Protein 8IK5 (pdb70)

Radius of gyration: 13.86 Å; Cα contacts (8 Å, |Δi|>4): 29; chains: 1; bounding box: 30×46×23 Å

Organism: Homo sapiens (NCBI:txid9606)

B-factor: mean 56.79, std 21.65, range [23.39, 133.41]

Secondary structure (DSSP, 8-state):
----PPPPPPP---HHHHHHHHHHHHH-SS--HHHHHHHHHHHT--HHHHHHHHHHHHHHHHHHTT-

Structure (mmCIF, N/CA/C/O backbone):
data_8IK5
#
_entry.id   8IK5
#
_cell.length_a   46.290
_cell.length_b   46.419
_cell.length_c   96.098
_cell.angle_alpha   90.00
_cell.angle_beta   90.00
_cell.angle_gamma   90.00
#
_symmetry.space_group_name_H-M   'P 21 21 21'
#
loop_
_entity.id
_entity.type
_entity.pdbx_description
1 polymer "DNA (5'-D(*CP*CP*AP*TP*AP*TP*TP*TP*AP*AP*TP*CP*TP*TP*C)-3')"
2 polymer "DNA (5'-D(*GP*GP*AP*AP*GP*AP*TP*TP*AP*AP*AP*TP*AP*TP*G)-3')"
3 polymer 'LMX1A factor'
4 non-polymer GLYCEROL
5 water water
#
loop_
_atom_site.group_PDB
_atom_site.id
_atom_site.type_symbol
_atom_site.label_atom_id
_atom_site.label_alt_id
_atom_site.label_comp_id
_atom_site.label_asym_id
_atom_site.label_entity_id
_atom_site.label_seq_id
_atom_site.pdbx_PDB_ins_code
_atom_site.Cartn_x
_atom_site.Cartn_y
_atom_site.Cartn_z
_atom_site.occupancy
_atom_site.B_iso_or_equiv
_atom_site.auth_seq_id
_atom_site.auth_comp_id
_atom_site.auth_asym_id
_atom_site.auth_atom_id
_atom_site.pdbx_PDB_model_num
ATOM 610 N N . HIS C 3 1 ? 3.505 25.020 24.918 1.00 100.85 190 HIS C N 1
ATOM 611 C CA . HIS C 3 1 ? 2.721 25.009 23.686 1.00 100.73 190 HIS C CA 1
ATOM 612 C C . HIS C 3 1 ? 3.574 24.628 22.477 1.00 98.10 190 HIS C C 1
ATOM 613 O O . HIS C 3 1 ? 3.805 25.446 21.584 1.00 97.57 190 HIS C O 1
ATOM 620 N N . MET C 3 2 ? 4.011 23.374 22.448 1.00 95.07 191 MET C N 1
ATOM 621 C CA . MET C 3 2 ? 4.966 22.897 21.459 1.00 98.97 191 MET C CA 1
ATOM 622 C C . MET C 3 2 ? 4.281 22.472 20.167 1.00 104.36 191 MET C C 1
ATOM 623 O O . MET C 3 2 ? 3.213 21.854 20.189 1.00 108.80 191 MET C O 1
ATOM 628 N N . HIS C 3 3 ? 4.909 22.805 19.040 1.00 105.39 192 HIS C N 1
ATOM 629 C CA . HIS C 3 3 ? 4.500 22.246 17.762 1.00 99.92 192 HIS C CA 1
ATOM 630 C C . HIS C 3 3 ? 4.810 20.753 17.726 1.00 95.75 192 HIS C C 1
ATOM 631 O O . HIS C 3 3 ? 5.509 20.211 18.588 1.00 97.65 192 HIS C O 1
ATOM 638 N N . LYS C 3 4 ? 4.291 20.086 16.699 1.00 99.14 193 LYS C N 1
ATOM 639 C CA . LYS C 3 4 ? 4.594 18.676 16.472 1.00 97.11 193 LYS C CA 1
ATOM 640 C C . LYS C 3 4 ? 5.919 18.581 15.721 1.00 99.69 193 LYS C C 1
ATOM 641 O O . LYS C 3 4 ? 6.014 18.986 14.558 1.00 103.27 193 LYS C O 1
ATOM 643 N N . ARG C 3 5 ? 6.974 18.049 16.405 1.00 97.01 194 ARG C N 1
ATOM 644 C CA . ARG C 3 5 ? 8.280 17.913 15.778 1.00 97.44 194 ARG C CA 1
ATOM 645 C C . ARG C 3 5 ? 8.385 16.572 15.052 1.00 102.01 194 ARG C C 1
ATOM 646 O O . ARG C 3 5 ? 7.810 15.573 15.496 1.00 97.71 194 ARG C O 1
ATOM 648 N N . PRO C 3 6 ? 9.093 16.514 13.927 1.00 108.42 195 PRO C N 1
ATOM 649 C CA . PRO C 3 6 ? 9.226 15.249 13.196 1.00 108.71 195 PRO C CA 1
ATOM 650 C C . PRO C 3 6 ? 10.241 14.323 13.860 1.00 106.76 195 PRO C C 1
ATOM 651 O O . PRO C 3 6 ? 10.987 14.706 14.763 1.00 102.96 195 PRO C O 1
ATOM 655 N N . LYS C 3 7 ? 10.248 13.077 13.387 1.00 103.56 196 LYS C N 1
ATOM 656 C CA . LYS C 3 7 ? 11.092 12.039 13.960 1.00 91.61 196 LYS C CA 1
ATOM 657 C C . LYS C 3 7 ? 12.549 12.219 13.532 1.00 82.21 196 LYS C C 1
ATOM 658 O O . LYS C 3 7 ? 12.871 12.934 12.577 1.00 82.34 196 LYS C O 1
ATOM 664 N N . ARG C 3 8 ? 13.439 11.561 14.267 1.00 77.16 197 ARG C N 1
ATOM 665 C CA . ARG C 3 8 ? 14.830 11.502 13.859 1.00 76.08 197 ARG C CA 1
ATOM 666 C C . ARG C 3 8 ? 14.967 10.591 12.637 1.00 73.75 197 ARG C C 1
ATOM 667 O O . ARG C 3 8 ? 14.139 9.699 12.427 1.00 72.44 197 ARG C O 1
ATOM 669 N N . PRO C 3 9 ? 15.987 10.808 11.801 1.00 64.23 198 PRO C N 1
ATOM 670 C CA . PRO C 3 9 ? 16.220 9.889 10.680 1.00 62.27 198 PRO C CA 1
ATOM 671 C C . PRO C 3 9 ? 16.493 8.480 11.183 1.00 61.17 198 PRO C C 1
ATOM 672 O O . PRO C 3 9 ? 17.161 8.281 12.198 1.00 61.39 198 PRO C O 1
ATOM 676 N N . ARG C 3 10 ? 15.956 7.499 10.465 1.00 57.34 199 ARG C N 1
ATOM 677 C CA . ARG C 3 10 ? 16.176 6.108 10.822 1.00 52.07 199 ARG C CA 1
ATOM 678 C C . ARG C 3 10 ? 17.658 5.774 10.724 1.00 49.08 199 ARG C C 1
ATOM 679 O O . ARG C 3 10 ? 18.311 6.096 9.726 1.00 53.49 199 ARG C O 1
ATOM 687 N N . THR C 3 11 ? 18.195 5.147 11.766 1.00 46.34 200 THR C N 1
ATOM 688 C CA . THR C 3 11 ? 19.592 4.736 11.738 1.00 44.47 200 THR C CA 1
ATOM 689 C C . THR C 3 11 ? 19.812 3.681 10.667 1.00 42.18 200 THR C C 1
ATOM 690 O O . THR C 3 11 ? 19.025 2.741 10.534 1.00 49.24 200 THR C O 1
ATOM 694 N N . ILE C 3 12 ? 20.883 3.839 9.899 1.00 46.23 201 ILE C N 1
ATOM 695 C CA . ILE C 3 12 ? 21.328 2.839 8.938 1.00 47.88 201 ILE C CA 1
ATOM 696 C C . ILE C 3 12 ? 22.625 2.252 9.488 1.00 48.82 201 ILE C C 1
ATOM 697 O O . ILE C 3 12 ? 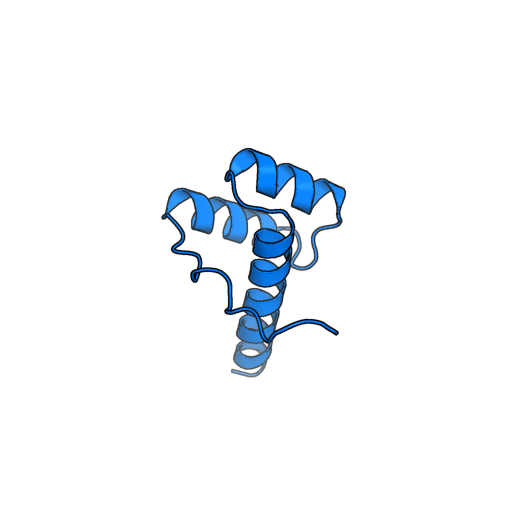23.672 2.908 9.474 1.00 54.25 201 ILE C O 1
ATOM 702 N N . LEU C 3 13 ? 22.562 1.029 9.999 1.00 47.51 202 LEU C N 1
ATOM 703 C CA . LEU C 3 13 ? 23.717 0.444 10.658 1.00 43.23 202 LEU C CA 1
ATOM 704 C C . LEU C 3 13 ? 24.768 0.029 9.644 1.00 46.73 202 LEU C C 1
ATOM 705 O O . LEU C 3 13 ? 24.446 -0.539 8.600 1.00 54.99 202 LEU C O 1
ATOM 710 N N . THR C 3 14 ? 26.032 0.307 9.954 1.00 49.97 203 THR C N 1
ATOM 711 C CA . THR C 3 14 ? 27.103 -0.320 9.188 1.00 50.56 203 THR C CA 1
ATOM 712 C C . THR C 3 14 ? 27.265 -1.763 9.647 1.00 53.89 203 THR C C 1
ATOM 713 O O . THR C 3 14 ? 26.716 -2.180 10.670 1.00 45.34 203 THR C O 1
ATOM 717 N N . THR C 3 15 ? 28.033 -2.534 8.880 1.00 56.87 204 THR C N 1
ATOM 718 C CA . THR C 3 15 ? 28.242 -3.930 9.242 1.00 59.56 204 THR C CA 1
ATOM 719 C C . THR C 3 15 ? 29.026 -4.044 10.541 1.00 57.38 204 THR C C 1
ATOM 720 O O . THR C 3 15 ? 28.750 -4.926 11.364 1.00 55.52 204 THR C O 1
ATOM 724 N N . GLN C 3 16 ? 30.005 -3.157 10.744 1.00 52.30 205 GLN C N 1
ATOM 725 C CA . GLN C 3 16 ? 30.774 -3.175 11.984 1.00 56.32 205 GLN C CA 1
ATOM 726 C C . GLN C 3 16 ? 29.909 -2.788 13.176 1.00 46.31 205 GLN C C 1
ATOM 727 O O . GLN C 3 16 ? 30.027 -3.377 14.257 1.00 49.37 205 GLN C O 1
ATOM 733 N N . GLN C 3 17 ? 29.047 -1.788 13.008 1.00 46.08 206 GLN C N 1
ATOM 734 C CA . GLN C 3 17 ? 28.128 -1.438 14.085 1.00 45.36 206 GLN C CA 1
ATOM 735 C C . GLN C 3 17 ?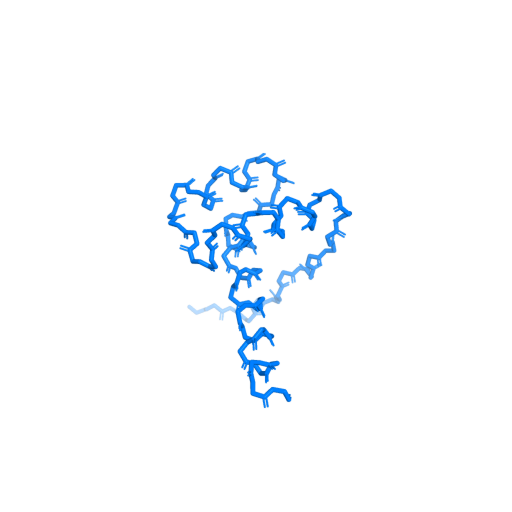 27.259 -2.629 14.454 1.00 43.47 206 GLN C C 1
ATOM 736 O O . GLN C 3 17 ? 27.196 -3.019 15.623 1.0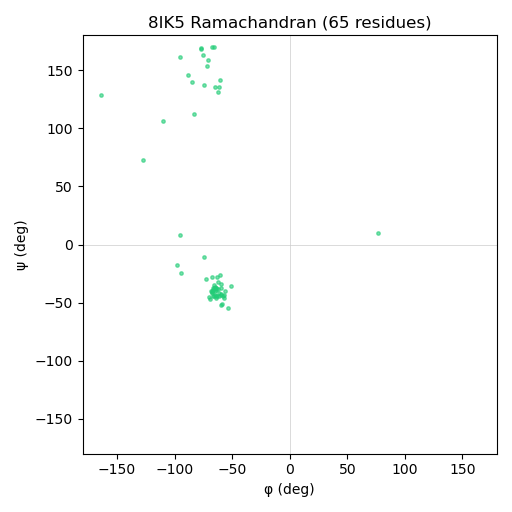0 43.33 206 GLN C O 1
ATOM 742 N N . ARG C 3 18 ? 26.620 -3.252 13.456 1.00 45.28 207 ARG C N 1
ATOM 743 C CA . ARG C 3 18 ? 25.747 -4.389 13.737 1.00 45.81 207 ARG C CA 1
ATOM 744 C C . ARG C 3 18 ? 26.521 -5.549 14.354 1.00 39.41 207 ARG C C 1
ATOM 745 O O . ARG C 3 18 ? 26.023 -6.219 15.265 1.00 37.13 207 ARG C O 1
ATOM 753 N N . ARG C 3 19 ? 27.747 -5.797 13.894 1.00 38.92 208 ARG C N 1
ATOM 754 C CA . ARG C 3 19 ? 28.506 -6.884 14.503 1.00 48.31 208 ARG C CA 1
ATOM 755 C C . ARG C 3 19 ? 28.812 -6.597 15.971 1.00 43.90 208 ARG C C 1
ATOM 756 O O . ARG C 3 19 ? 28.736 -7.502 16.811 1.00 46.00 208 ARG C O 1
ATOM 764 N N . ALA C 3 20 ? 29.125 -5.343 16.305 1.00 42.17 209 ALA C N 1
ATOM 765 C CA . ALA C 3 20 ? 29.368 -4.981 17.700 1.00 42.78 209 ALA C CA 1
ATOM 766 C C . ALA C 3 20 ? 28.134 -5.230 18.558 1.00 36.90 209 ALA C C 1
ATOM 767 O O . ALA C 3 20 ? 28.234 -5.767 19.668 1.00 39.79 209 ALA C O 1
ATOM 769 N N . PHE C 3 21 ? 26.958 -4.835 18.068 1.00 35.32 210 PHE C N 1
ATOM 770 C CA . PHE C 3 21 ? 25.733 -5.067 18.826 1.00 30.06 210 PHE C CA 1
ATOM 771 C C . PHE C 3 21 ? 25.460 -6.559 19.000 1.00 35.88 210 PHE C C 1
ATOM 772 O O . PHE C 3 21 ? 25.072 -7.012 20.088 1.00 38.31 210 PHE C O 1
ATOM 780 N N . LYS C 3 22 ? 25.588 -7.330 17.914 1.00 35.17 211 LYS C N 1
ATOM 781 C CA . LYS C 3 22 ? 25.273 -8.755 17.981 1.00 33.97 211 LYS C CA 1
ATOM 782 C C . LYS C 3 22 ? 26.217 -9.483 18.933 1.00 39.55 211 LYS C C 1
ATOM 783 O O . LYS C 3 22 ? 25.809 -10.411 19.645 1.00 35.40 211 LYS C O 1
ATOM 789 N N . ALA C 3 23 ? 27.487 -9.087 18.952 1.00 39.33 212 ALA C N 1
ATOM 790 C CA . ALA C 3 23 ? 28.447 -9.750 19.830 1.00 44.06 212 ALA C CA 1
ATOM 791 C C . ALA C 3 23 ? 28.125 -9.487 21.297 1.00 33.99 212 ALA C C 1
ATOM 792 O O . ALA C 3 23 ? 28.300 -10.368 22.149 1.00 35.21 212 ALA C O 1
ATOM 794 N N . SER C 3 24 ? 27.666 -8.279 21.608 1.00 35.02 213 SER C N 1
ATOM 795 C CA . SER C 3 24 ? 27.232 -7.964 22.962 1.00 36.55 213 SER C CA 1
ATOM 796 C C . SER C 3 24 ? 25.933 -8.688 23.293 1.00 37.58 213 SER C C 1
ATOM 797 O O . SER C 3 24 ? 25.789 -9.276 24.370 1.00 31.91 213 SER C O 1
ATOM 800 N N . PHE C 3 25 ? 24.974 -8.666 22.369 1.00 39.11 214 PHE C N 1
ATOM 801 C CA . PHE C 3 25 ? 23.739 -9.428 22.578 1.00 30.40 214 PHE C CA 1
ATOM 802 C C . PHE C 3 25 ? 24.035 -10.883 22.943 1.00 38.26 214 PHE C C 1
ATOM 803 O O . PHE C 3 25 ? 23.338 -11.477 23.778 1.00 39.41 214 PHE C O 1
ATOM 811 N N . GLU C 3 26 ? 25.096 -11.461 22.357 1.00 33.20 215 GLU C N 1
ATOM 812 C CA . GLU C 3 26 ? 25.454 -12.853 22.626 1.00 34.21 215 GLU C CA 1
ATOM 813 C C . GLU C 3 26 ? 25.758 -13.087 24.103 1.00 40.75 215 GLU C C 1
ATOM 814 O O . GLU C 3 26 ? 25.477 -14.177 24.625 1.00 44.95 215 GLU C O 1
ATOM 820 N N . VAL C 3 27 ? 26.337 -12.096 24.790 1.00 42.08 216 VAL C N 1
ATOM 821 C CA . VAL C 3 27 ? 26.653 -12.262 26.208 1.00 41.35 216 VAL C CA 1
ATOM 822 C C . VAL C 3 27 ? 25.566 -11.723 27.134 1.00 40.33 216 VAL C C 1
ATOM 823 O O . VAL C 3 27 ? 25.459 -12.197 28.274 1.00 43.11 216 VAL C O 1
ATOM 827 N N . SER C 3 28 ? 24.747 -10.777 26.682 1.00 36.97 217 SER C N 1
ATOM 828 C CA . SER C 3 28 ? 23.550 -10.406 27.435 1.00 33.44 217 SER C CA 1
ATOM 829 C C . SER C 3 28 ? 22.588 -9.624 26.556 1.00 33.77 217 SER C C 1
ATOM 830 O O . SER C 3 28 ? 22.966 -8.613 25.956 1.00 34.55 217 SER C O 1
ATOM 833 N N . SER C 3 29 ? 21.332 -10.060 26.526 1.00 31.58 218 SER C N 1
ATOM 834 C CA . SER C 3 29 ? 20.318 -9.349 25.767 1.00 30.39 218 SER C CA 1
ATOM 835 C C . SER C 3 29 ? 19.874 -8.059 26.444 1.00 35.22 218 SER C C 1
ATOM 836 O O . SER C 3 29 ? 19.182 -7.259 25.813 1.00 38.49 218 SER C O 1
ATOM 839 N N . LYS C 3 30 ? 20.258 -7.834 27.699 1.00 31.00 219 LYS C N 1
ATOM 840 C CA . LYS C 3 30 ? 19.839 -6.663 28.463 1.00 32.74 219 LYS C CA 1
ATOM 841 C C . LYS C 3 30 ? 21.069 -5.961 29.035 1.00 38.21 219 LYS C C 1
ATOM 842 O O . LYS C 3 30 ? 21.314 -6.005 30.243 1.00 38.45 219 LYS C O 1
ATOM 848 N N . PRO C 3 31 ? 21.843 -5.287 28.182 1.00 32.44 220 PRO C N 1
ATOM 849 C CA . PRO C 3 31 ? 23.032 -4.586 28.685 1.00 33.12 220 PRO C CA 1
ATOM 850 C C . PRO C 3 31 ? 22.651 -3.514 29.689 1.00 38.43 220 PRO C C 1
ATOM 851 O O . PRO C 3 31 ? 21.705 -2.754 29.483 1.00 37.29 220 PRO C O 1
ATOM 855 N N . CYS C 3 32 ? 23.406 -3.463 30.784 1.00 37.98 221 CYS C N 1
ATOM 856 C CA . CYS C 3 32 ? 23.283 -2.393 31.758 1.00 36.63 221 CYS C CA 1
ATOM 857 C C . CYS C 3 32 ? 23.715 -1.074 31.129 1.00 30.83 221 CYS C C 1
ATOM 858 O O . CYS C 3 32 ? 24.274 -1.034 30.033 1.00 34.54 221 CYS C O 1
ATOM 861 N N . ARG C 3 33 ? 23.464 0.022 31.843 1.00 30.42 222 ARG C N 1
ATOM 862 C CA . ARG C 3 33 ? 23.709 1.332 31.247 1.00 32.79 222 ARG C CA 1
ATOM 863 C C . ARG C 3 33 ? 25.186 1.539 30.944 1.00 34.16 22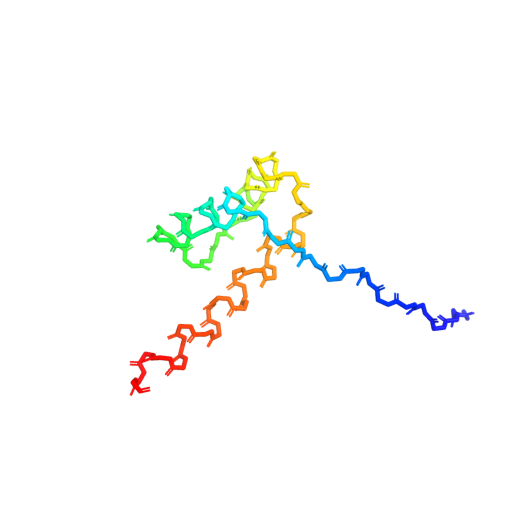2 ARG C C 1
ATOM 864 O O . ARG C 3 33 ? 25.529 2.144 29.928 1.00 36.99 222 ARG C O 1
ATOM 872 N N . LYS C 3 34 ? 26.080 1.044 31.807 1.00 34.89 223 LYS C N 1
ATOM 873 C CA . LYS C 3 34 ? 27.512 1.187 31.532 1.00 38.34 223 LYS C CA 1
ATOM 874 C C . LYS C 3 34 ? 27.886 0.517 30.216 1.00 36.29 223 LYS C C 1
ATOM 875 O O . LYS C 3 34 ? 28.652 1.074 29.419 1.00 39.73 223 LYS C O 1
ATOM 877 N N . VAL C 3 35 ? 27.339 -0.677 29.964 1.00 33.02 224 VAL C N 1
ATOM 878 C CA . VAL C 3 35 ? 27.616 -1.371 28.709 1.00 33.37 224 VAL C CA 1
ATOM 879 C C . VAL C 3 35 ? 27.003 -0.615 27.533 1.00 41.40 224 VAL C C 1
ATOM 880 O O . VAL C 3 35 ? 27.655 -0.434 26.498 1.00 38.46 224 VAL C O 1
ATOM 884 N N . ARG C 3 36 ? 25.767 -0.108 27.684 1.00 33.68 225 ARG C N 1
ATOM 885 C CA . ARG C 3 36 ? 25.193 0.704 26.608 1.00 28.09 225 ARG C CA 1
ATOM 886 C C . ARG C 3 36 ? 26.052 1.925 26.320 1.00 29.86 225 ARG C C 1
ATOM 887 O O . ARG C 3 36 ? 26.197 2.335 25.161 1.00 37.64 225 ARG C O 1
ATOM 895 N N . GLU C 3 37 ? 26.624 2.531 27.360 1.00 31.05 226 GLU C N 1
ATOM 896 C CA . GLU C 3 37 ? 27.513 3.669 27.152 1.00 37.47 226 GLU C CA 1
ATOM 897 C C . GLU C 3 37 ? 28.781 3.244 26.424 1.00 41.54 226 GLU C C 1
ATOM 898 O O . GLU C 3 37 ? 29.237 3.923 25.493 1.00 43.70 226 GLU C O 1
ATOM 904 N N . THR C 3 38 ? 29.369 2.125 26.843 1.00 41.13 227 THR C N 1
ATOM 905 C CA . THR C 3 38 ? 30.545 1.607 26.153 1.00 44.69 227 THR C CA 1
ATOM 906 C C . THR C 3 38 ? 30.238 1.301 24.688 1.00 41.29 227 THR C C 1
ATOM 907 O O . THR C 3 38 ? 31.012 1.663 23.794 1.00 33.35 227 THR C O 1
ATOM 911 N N . LEU C 3 39 ? 29.086 0.686 24.414 1.00 34.38 228 LEU C N 1
ATOM 912 C CA . LEU C 3 39 ? 28.741 0.351 23.035 1.00 38.16 228 LEU C CA 1
ATOM 913 C C . LEU C 3 39 ? 28.494 1.600 22.197 1.00 37.18 228 LEU C C 1
ATOM 914 O O . LEU C 3 39 ? 28.889 1.654 21.026 1.00 38.59 228 LEU C O 1
ATOM 919 N N . ALA C 3 40 ? 27.836 2.607 22.778 1.00 36.53 229 ALA C N 1
ATOM 920 C CA . ALA C 3 40 ? 27.639 3.884 22.093 1.00 38.06 229 ALA C CA 1
ATOM 921 C C . ALA C 3 40 ? 28.968 4.520 21.702 1.00 44.38 229 ALA C C 1
ATOM 922 O O . ALA C 3 40 ? 29.119 5.044 20.591 1.00 43.99 229 ALA C O 1
ATOM 924 N N . ALA C 3 41 ? 2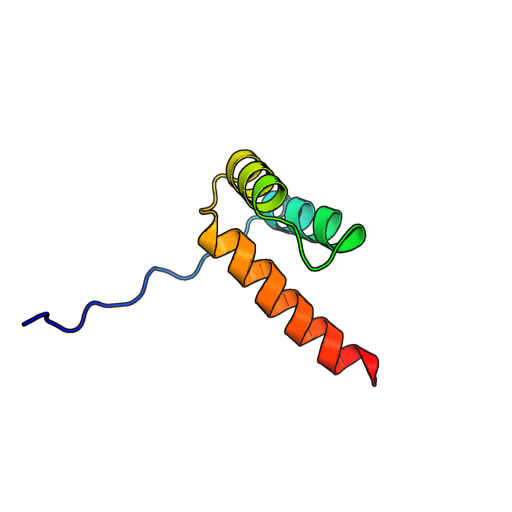9.938 4.503 22.612 1.00 39.73 230 ALA C N 1
ATOM 925 C CA . ALA C 3 41 ? 31.244 5.078 22.298 1.00 42.59 230 ALA C CA 1
ATOM 926 C C . ALA C 3 41 ? 31.963 4.284 21.211 1.00 49.83 230 ALA C C 1
ATOM 927 O O . ALA C 3 41 ? 32.636 4.868 20.352 1.00 53.42 230 ALA C O 1
ATOM 929 N N . GLU C 3 42 ? 31.854 2.953 21.241 1.00 45.52 231 GLU C N 1
ATOM 930 C CA . GLU C 3 42 ? 32.552 2.144 20.241 1.00 42.99 231 GLU C CA 1
ATOM 931 C C . GLU C 3 42 ? 31.902 2.257 18.869 1.00 51.47 231 GLU C C 1
ATOM 932 O O . GLU C 3 42 ? 32.587 2.127 17.851 1.00 50.96 231 GLU C O 1
ATOM 938 N N . THR C 3 43 ? 30.588 2.482 18.812 1.00 42.26 232 THR C N 1
ATOM 939 C CA . THR C 3 43 ? 29.911 2.565 17.529 1.00 44.20 232 THR C CA 1
ATOM 940 C C . THR C 3 43 ? 29.702 3.993 17.056 1.00 44.39 232 THR C C 1
ATOM 941 O O . THR C 3 43 ? 29.453 4.201 15.864 1.00 45.68 232 THR C O 1
ATOM 945 N N . GLY C 3 44 ? 29.803 4.976 17.947 1.00 46.30 233 GLY C N 1
ATOM 946 C CA . GLY C 3 44 ? 29.461 6.332 17.590 1.00 49.96 233 GLY C CA 1
ATOM 947 C C . GLY C 3 44 ? 27.975 6.595 17.520 1.00 47.57 233 GLY C C 1
ATOM 948 O O . GLY C 3 44 ? 27.563 7.655 17.039 1.00 44.48 233 GLY C O 1
ATOM 949 N N . LEU 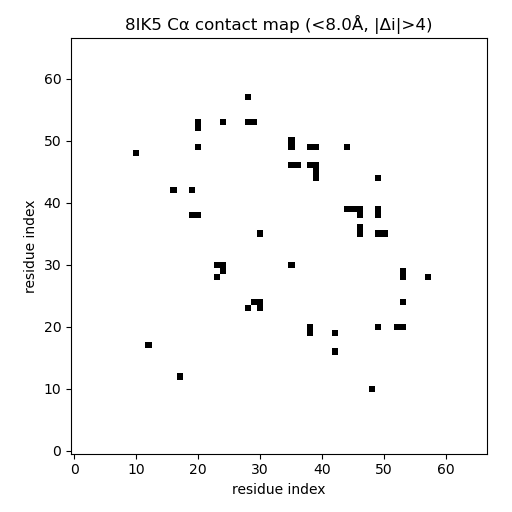C 3 45 ? 27.159 5.664 17.974 1.00 39.89 234 LEU C N 1
ATOM 950 C CA . LEU C 3 45 ? 25.721 5.853 18.005 1.00 36.39 234 LEU C CA 1
ATOM 951 C C . LEU C 3 45 ? 25.295 6.346 19.380 1.00 37.44 234 LEU C C 1
ATOM 952 O O . LEU C 3 45 ? 26.024 6.219 20.361 1.00 38.91 234 LEU C O 1
ATOM 957 N N . SER C 3 46 ? 24.098 6.917 19.447 1.00 33.31 235 SER C N 1
ATOM 958 C CA . SER C 3 46 ? 23.624 7.434 20.719 1.00 30.74 235 SER C CA 1
ATOM 959 C C . SER C 3 46 ? 23.299 6.273 21.648 1.00 33.06 235 SER C C 1
ATOM 960 O O . SER C 3 46 ? 23.067 5.144 21.211 1.00 32.98 235 SER C O 1
ATOM 963 N N . VAL C 3 47 ? 23.282 6.555 22.950 1.00 31.89 236 VAL C N 1
ATOM 964 C CA . VAL C 3 47 ? 22.895 5.500 23.887 1.00 34.18 236 VAL C CA 1
ATOM 965 C C . VAL C 3 47 ? 21.453 5.063 23.622 1.00 34.27 236 VAL C C 1
ATOM 966 O O . VAL C 3 47 ? 21.100 3.891 23.803 1.00 35.61 236 VAL C O 1
ATOM 970 N N . ARG C 3 48 ? 20.600 5.983 23.175 1.00 32.59 237 ARG C N 1
ATOM 971 C CA . ARG C 3 48 ? 19.214 5.602 22.887 1.00 30.00 237 ARG C CA 1
ATOM 972 C C . ARG C 3 48 ? 19.137 4.618 21.726 1.00 26.39 237 ARG C C 1
ATOM 973 O O . ARG C 3 48 ? 18.381 3.642 21.779 1.00 31.66 237 ARG C O 1
ATOM 981 N N . VAL C 3 49 ? 19.889 4.873 20.657 1.00 27.60 238 VAL C N 1
ATOM 982 C CA . VAL C 3 49 ? 19.923 3.939 19.531 1.00 31.69 238 VAL C CA 1
ATOM 983 C C . VAL C 3 49 ? 20.364 2.562 20.001 1.00 33.59 238 VAL C C 1
ATOM 984 O O . VAL C 3 49 ? 19.786 1.533 19.611 1.00 32.25 238 VAL C O 1
ATOM 988 N N . VAL C 3 50 ? 21.392 2.523 20.855 1.00 32.12 239 VAL C N 1
ATOM 989 C CA . VAL C 3 50 ? 21.873 1.251 21.396 1.00 24.18 239 VAL C CA 1
ATOM 990 C C . VAL C 3 50 ? 20.761 0.549 22.156 1.00 26.36 239 VAL C C 1
ATOM 991 O O . VAL C 3 50 ? 20.460 -0.622 21.909 1.00 27.21 239 VAL C O 1
ATOM 995 N N . GLN C 3 51 ? 20.125 1.261 23.092 1.00 25.28 240 GLN C N 1
ATOM 996 C CA . GLN C 3 51 ? 19.049 0.652 23.862 1.00 29.65 240 GLN C CA 1
ATOM 997 C C . GLN C 3 51 ? 17.948 0.121 22.955 1.00 33.45 240 GLN C C 1
ATOM 998 O O . GLN C 3 51 ? 17.464 -0.995 23.154 1.00 28.79 240 GLN C O 1
ATOM 1004 N N . VAL C 3 52 ? 17.531 0.917 21.962 1.00 30.00 241 VAL C N 1
ATOM 1005 C CA . VAL C 3 52 ? 16.439 0.510 21.078 1.00 28.98 241 VAL C CA 1
ATOM 1006 C C . VAL C 3 52 ? 16.832 -0.708 20.250 1.00 33.08 241 VAL C C 1
ATOM 1007 O O . VAL C 3 52 ? 16.009 -1.600 20.007 1.00 29.18 241 VAL C O 1
ATOM 1011 N N . TRP C 3 53 ? 18.100 -0.795 19.826 1.00 26.04 242 TRP C N 1
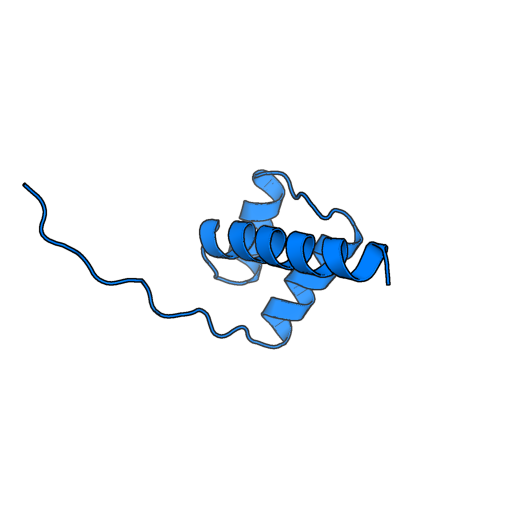ATOM 1012 C CA . TRP C 3 53 ? 18.510 -1.958 19.050 1.00 26.48 242 TRP C CA 1
ATOM 1013 C C . TRP C 3 53 ? 18.357 -3.235 19.857 1.00 28.59 242 TRP C C 1
ATOM 1014 O O . TRP C 3 53 ? 17.932 -4.265 19.328 1.00 35.30 242 TRP C O 1
ATOM 1025 N N . PHE C 3 54 ? 18.734 -3.200 21.134 1.00 25.30 243 PHE C N 1
ATOM 1026 C CA . PHE C 3 54 ? 18.562 -4.383 21.964 1.00 23.39 243 PHE C CA 1
ATOM 1027 C C . PHE C 3 54 ? 17.081 -4.655 22.197 1.00 28.79 243 PHE C C 1
ATOM 1028 O O . PHE C 3 54 ? 16.646 -5.806 22.168 1.00 30.65 243 PHE C O 1
ATOM 1036 N N . GLN C 3 55 ? 16.296 -3.598 22.411 1.00 26.85 244 GLN C N 1
ATOM 1037 C CA . GLN C 3 55 ? 14.847 -3.774 22.537 1.00 27.73 244 GLN C CA 1
ATOM 1038 C C . GLN C 3 55 ? 14.295 -4.525 21.337 1.00 29.96 244 GLN C C 1
ATOM 1039 O O . GLN C 3 55 ? 13.644 -5.568 21.478 1.00 37.31 244 GLN C O 1
ATOM 1045 N N . ASN C 3 56 ? 14.570 -4.015 20.136 1.00 32.94 245 ASN C N 1
ATOM 1046 C CA . ASN C 3 56 ? 14.028 -4.632 18.932 1.00 28.77 245 ASN C CA 1
ATOM 1047 C C . ASN C 3 56 ? 14.598 -6.019 18.703 1.00 40.23 245 ASN C C 1
ATOM 1048 O O . ASN C 3 56 ? 13.900 -6.900 18.186 1.00 40.41 245 ASN C O 1
ATOM 1053 N N . GLN C 3 57 ? 15.867 -6.231 19.055 1.00 33.52 246 GLN C N 1
ATOM 1054 C CA . GLN C 3 57 ? 16.426 -7.561 18.885 1.00 30.89 246 GLN C CA 1
ATOM 1055 C C . GLN C 3 57 ? 15.731 -8.563 19.801 1.00 30.34 246 GLN C C 1
ATOM 1056 O O . GLN C 3 57 ? 15.480 -9.699 19.399 1.00 36.80 246 GLN C O 1
ATOM 1062 N N . ARG C 3 58 ? 15.429 -8.154 21.039 1.00 35.13 247 ARG C N 1
ATOM 1063 C CA . ARG C 3 58 ? 14.753 -9.042 21.978 1.00 35.29 247 ARG C CA 1
ATOM 1064 C C . ARG C 3 58 ? 13.365 -9.396 21.473 1.00 40.16 247 ARG C C 1
ATOM 1065 O O . ARG C 3 58 ? 12.951 -10.559 21.540 1.00 43.64 247 ARG C O 1
ATOM 1073 N N . ALA C 3 59 ? 12.622 -8.396 20.982 1.00 39.64 248 ALA C N 1
ATOM 1074 C CA . ALA C 3 59 ? 11.309 -8.660 20.398 1.00 43.24 248 ALA C CA 1
ATOM 1075 C C . ALA C 3 59 ? 11.402 -9.683 19.275 1.00 40.32 248 ALA C C 1
ATOM 1076 O O . ALA C 3 59 ? 10.548 -10.569 19.151 1.00 43.84 248 ALA C O 1
ATOM 1078 N N . LYS C 3 60 ? 12.447 -9.589 18.453 1.00 46.95 249 LYS C N 1
ATOM 1079 C CA . LYS C 3 60 ? 12.581 -10.508 17.325 1.00 46.80 249 LYS C CA 1
ATOM 1080 C C . LYS C 3 60 ? 12.875 -11.923 17.808 1.00 46.93 249 LYS C C 1
ATOM 1081 O O . LYS C 3 60 ? 12.254 -12.894 17.353 1.00 44.74 249 LYS C O 1
ATOM 1087 N N . MET C 3 61 ? 13.826 -12.057 18.736 1.00 41.16 250 MET C N 1
ATOM 1088 C CA . MET C 3 61 ? 14.197 -13.376 19.233 1.00 39.86 250 MET C CA 1
ATOM 1089 C C . MET C 3 61 ? 13.075 -14.005 20.041 1.00 48.08 250 MET C C 1
ATOM 1090 O O . MET C 3 61 ? 12.964 -15.236 20.093 1.00 48.97 250 MET C O 1
ATOM 1095 N N . LYS C 3 62 ? 12.236 -13.179 20.669 1.00 52.60 251 LYS C N 1
ATOM 1096 C CA . LYS C 3 62 ? 11.122 -13.708 21.443 1.00 52.49 251 LYS C CA 1
ATOM 1097 C C . LYS C 3 62 ? 10.118 -14.423 20.551 1.00 56.24 251 LYS C C 1
ATOM 1098 O O . LYS C 3 62 ? 9.624 -15.500 20.902 1.00 68.99 251 LYS C O 1
ATOM 1104 N N . LYS C 3 63 ? 9.791 -13.835 19.398 1.00 59.14 252 LYS C N 1
ATOM 1105 C CA . LYS C 3 63 ? 8.877 -14.497 18.471 1.00 66.06 252 LYS C CA 1
ATOM 1106 C C . LYS C 3 63 ? 9.460 -15.815 17.962 1.00 72.32 252 LYS C C 1
ATOM 1107 O O . LYS C 3 63 ? 8.765 -16.837 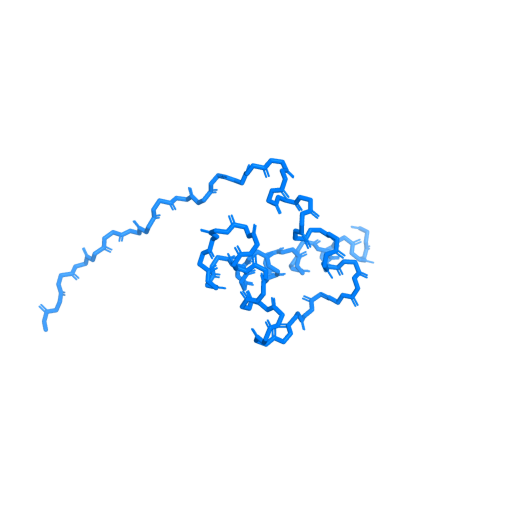17.913 1.00 75.90 252 LYS C O 1
ATOM 1113 N N . LEU C 3 64 ? 10.744 -15.814 17.595 1.00 68.75 253 LEU C N 1
ATOM 1114 C CA . LEU C 3 64 ? 11.385 -17.021 17.086 1.00 65.45 253 LEU C CA 1
ATOM 1115 C C . LEU C 3 64 ? 11.420 -18.129 18.128 1.00 55.19 253 LEU C C 1
ATOM 1116 O O . LEU C 3 64 ? 11.427 -19.310 17.772 1.00 69.73 253 LEU C O 1
ATOM 1121 N N . ALA C 3 65 ? 11.431 -17.764 19.413 1.00 61.69 254 ALA C N 1
ATOM 1122 C CA . ALA C 3 65 ? 11.695 -18.728 20.480 1.00 63.51 254 ALA C CA 1
ATOM 1123 C C . ALA C 3 65 ? 10.664 -19.845 20.514 1.00 78.18 254 ALA C C 1
ATOM 1124 O O . ALA C 3 65 ? 10.959 -20.956 20.978 1.00 82.96 254 ALA C O 1
ATOM 1126 N N . ARG C 3 66 ? 9.455 -19.578 20.038 1.00 77.78 255 ARG C N 1
ATOM 1127 C CA . ARG C 3 66 ? 8.440 -20.612 19.933 1.00 86.02 255 ARG C CA 1
ATOM 1128 C C . ARG C 3 66 ? 8.403 -21.238 18.546 1.00 90.40 255 ARG C C 1
ATOM 1129 O O . ARG C 3 66 ? 7.507 -22.039 18.264 1.00 86.68 255 ARG C O 1
ATOM 1137 N N . ARG C 3 67 ? 9.375 -20.900 17.694 1.00 91.14 256 ARG C N 1
ATOM 1138 C CA . ARG C 3 67 ? 9.453 -21.316 16.289 1.00 88.09 256 ARG C CA 1
ATOM 1139 C C . ARG C 3 67 ? 8.287 -20.733 15.490 1.00 91.85 256 ARG C C 1
ATOM 1140 O O . ARG C 3 67 ? 8.266 -19.533 15.186 1.00 87.22 256 ARG C O 1
#

GO terms:
  GO:1990837 sequence-specific double-stranded DNA binding (F, IDA)
  GO:1904948 midbrain dopaminergic neuron differentiation (P, TAS)
  GO:0071542 dopaminergic neuron differentiation (P, TAS)
  GO:0005515 protein binding (F, IPI)

Sequence (67 aa):
HMHKRPKRPRTILTTQQRRAFKASFEVSSKPCRKVRETLAAETGLSVRVVQVWFQNQRAKMKKLARR

Solvent-accessible surface area: 5671 Å² total; per-residue (Å²): 232,184,175,108,94,118,176,83,127,218,50,153,35,77,100,124,24,95,162,27,0,109,62,16,40,152,126,50,40,151,12,76,137,64,60,30,87,74,10,11,87,109,14,70,30,62,43,146,41,0,54,47,33,2,69,94,26,73,46,111,81,143,123,98,86,190,125

Nearest PDB structures (foldseek):
  1puf-assembly1_A  TM=9.003E-01  e=2.759E-04  Mus musculus
  2da1-assembly1_A  TM=8.683E-01  e=9.356E-04  Homo sapiens
  2r5y-assembly1_A  TM=9.116E-01  e=1.406E-03  Drosophila melanogaster
  2r5z-assembly1_A  TM=8.988E-01  e=1.504E-03  Drosophila melanogaster
  5zjr-assembly1_A  TM=9.334E-01  e=2.770E-03  Drosophila melanogaster

Foldseek 3Di:
DDDDDDDDDDDDADPVLVVLLVVVVVVPLQDDQVVLVVSCVVRVHDSVVSRVVSVVVCVVVVVVVVD

InterPro domains:
  IPR001356 Homeodomain [PF00046] (196-252)
  IPR001356 Homeodomain [PS50071] (193-253)
  IPR001356 Homeodomain [SM00389] (195-257)
  IPR001356 Homeodomain [cd00086] (196-252)
  IPR001781 Zinc finger, LIM-type [PF00412] (35-90)
  IPR001781 Zinc finger, LIM-type [PF00412] (94-151)
  IPR001781 Zinc finger, LIM-type [PS00478] (35-69)
  IPR001781 Zinc finger, LIM-type [PS00478] (94-129)
  IPR001781 Zinc finger, LIM-type [PS50023] (33-92)
  IPR001781 Zinc finger, LIM-type [PS50023] (93-154)
  IPR001781 Zinc finger, LIM-type [SM00132] (34-85)
  IPR001781 Zinc finger, LIM-type [SM00132] (93-147)
  IPR009057 Homedomain-like superfamily [SSF46689] (187-253)
  IPR017970 Homeobox, conserved site [PS00027] (228-251)
  IPR042688 Lmx1a, first LIM domain [cd09370] (35-86)
  IPR050453 LIM/homeobox transcription factors [PTHR24208] (29-281)